Protein AF-A0A2D5GUI5-F1 (afdb_monomer_lite)

Structure (mmCIF, N/CA/C/O backbone):
data_AF-A0A2D5GUI5-F1
#
_entry.id   AF-A0A2D5GUI5-F1
#
loop_
_atom_site.group_PDB
_atom_site.id
_atom_site.type_symbol
_atom_site.label_atom_id
_atom_site.label_alt_id
_atom_site.label_comp_id
_atom_site.label_asym_id
_atom_site.label_entity_id
_atom_site.label_seq_id
_atom_site.pdbx_PDB_ins_code
_atom_site.Cartn_x
_atom_site.Cartn_y
_atom_site.Cartn_z
_atom_site.occupancy
_atom_site.B_iso_or_equiv
_atom_site.auth_seq_id
_atom_site.auth_comp_id
_atom_site.auth_asym_id
_atom_site.auth_atom_id
_atom_site.pdbx_PDB_model_num
ATOM 1 N N . MET A 1 1 ? 4.597 -4.203 26.216 1.00 52.44 1 MET A N 1
ATOM 2 C CA . MET A 1 1 ? 3.180 -3.924 26.540 1.00 52.44 1 MET A CA 1
ATOM 3 C C . MET A 1 1 ? 2.386 -3.960 25.239 1.00 52.44 1 MET A C 1
ATOM 5 O O . MET A 1 1 ? 2.671 -3.156 24.359 1.00 52.44 1 MET A O 1
ATOM 9 N N . GLY A 1 2 ? 1.516 -4.957 25.052 1.00 76.56 2 GLY A N 1
ATOM 10 C CA . GLY A 1 2 ? 0.740 -5.136 23.815 1.00 76.56 2 GLY A CA 1
ATOM 11 C C . GLY A 1 2 ? -0.468 -4.196 23.746 1.00 76.56 2 GLY A C 1
ATOM 12 O O . GLY A 1 2 ? -1.013 -3.824 24.780 1.00 76.56 2 GLY A O 1
ATOM 13 N N . LYS A 1 3 ? -0.869 -3.797 22.535 1.00 84.00 3 LYS A N 1
ATOM 14 C CA . LYS A 1 3 ? -2.085 -2.997 22.299 1.00 84.00 3 LYS A CA 1
ATOM 15 C C . LYS A 1 3 ? -3.323 -3.887 22.386 1.00 84.00 3 LYS A C 1
ATOM 17 O O . LYS A 1 3 ? -3.262 -5.028 21.930 1.00 84.00 3 LYS A O 1
ATOM 22 N N . ILE A 1 4 ? -4.439 -3.360 22.889 1.00 86.31 4 ILE A N 1
ATOM 23 C CA . ILE A 1 4 ? -5.726 -4.071 22.848 1.00 86.31 4 ILE A CA 1
ATOM 24 C C . ILE A 1 4 ? -6.243 -4.113 21.404 1.00 86.31 4 ILE A C 1
ATOM 26 O O . ILE A 1 4 ? -6.051 -3.157 20.641 1.00 86.31 4 ILE A O 1
ATOM 30 N N . THR A 1 5 ? -6.849 -5.224 20.984 1.00 84.06 5 THR A N 1
ATOM 31 C CA . THR A 1 5 ? -7.390 -5.317 19.622 1.00 84.06 5 THR A CA 1
ATOM 32 C C . THR A 1 5 ? -8.645 -4.451 19.483 1.00 84.06 5 THR A C 1
ATOM 34 O O . THR A 1 5 ? -9.323 -4.176 20.472 1.00 84.06 5 THR A O 1
ATOM 37 N N . VAL A 1 6 ? -8.987 -4.013 18.262 1.00 84.44 6 VAL A N 1
ATOM 38 C CA . VAL A 1 6 ? -10.242 -3.260 18.047 1.00 84.44 6 VAL A CA 1
ATOM 39 C C . VAL A 1 6 ? -11.451 -4.092 18.465 1.00 84.44 6 VAL A C 1
ATOM 41 O O . VAL A 1 6 ? -12.367 -3.570 19.085 1.00 84.44 6 VAL A O 1
ATOM 44 N N . LYS A 1 7 ? -11.422 -5.398 18.183 1.00 85.00 7 LYS A N 1
ATOM 45 C CA . LYS A 1 7 ? -12.513 -6.318 18.508 1.00 85.00 7 LYS A CA 1
ATOM 46 C C . LYS A 1 7 ? -12.757 -6.406 20.016 1.00 85.00 7 LYS A C 1
ATOM 48 O O . LYS A 1 7 ? -13.908 -6.384 20.443 1.00 85.00 7 LYS A O 1
ATOM 53 N N . ASP A 1 8 ? -11.691 -6.472 20.810 1.00 85.56 8 ASP A N 1
ATOM 54 C CA . ASP A 1 8 ? -11.806 -6.517 22.271 1.00 85.56 8 ASP A CA 1
ATOM 55 C C . ASP A 1 8 ? -12.300 -5.174 22.818 1.00 85.56 8 ASP A C 1
ATOM 57 O O . ASP A 1 8 ? -13.170 -5.138 23.683 1.00 85.56 8 ASP A O 1
ATOM 61 N N . ALA A 1 9 ? -11.810 -4.063 22.266 1.00 85.81 9 ALA A N 1
ATOM 62 C CA . ALA A 1 9 ? -12.228 -2.729 22.676 1.00 85.81 9 ALA A CA 1
ATOM 63 C C . ALA A 1 9 ? -13.716 -2.454 22.348 1.00 85.81 9 ALA A C 1
ATOM 65 O O . ALA A 1 9 ? -14.441 -1.932 23.190 1.00 85.81 9 ALA A O 1
ATOM 66 N N . GLU A 1 10 ? -14.201 -2.896 21.181 1.00 85.75 10 GLU A N 1
ATOM 67 C CA . GLU A 1 10 ? -15.628 -2.878 20.816 1.00 85.75 10 GLU A CA 1
ATOM 68 C C . GLU A 1 10 ? -16.471 -3.802 21.710 1.00 85.75 10 GLU A C 1
ATOM 70 O O . GLU A 1 10 ? -17.625 -3.497 22.011 1.00 85.75 10 GLU A O 1
ATOM 75 N N . SER A 1 11 ? -15.925 -4.945 22.143 1.00 88.62 11 SER A N 1
ATOM 76 C CA . SER A 1 11 ? -16.619 -5.846 23.071 1.00 88.62 11 SER A CA 1
ATOM 77 C C . SER A 1 11 ? -16.802 -5.204 24.445 1.00 88.62 11 SER A C 1
ATOM 79 O O . SER A 1 11 ? -17.868 -5.348 25.036 1.00 88.62 11 SER A O 1
ATOM 81 N N . LEU A 1 12 ? -15.786 -4.488 24.932 1.00 88.25 12 LEU A N 1
ATOM 82 C CA . LEU A 1 12 ? -15.827 -3.770 26.206 1.00 88.25 12 LEU A CA 1
ATOM 83 C C . LEU A 1 12 ? -16.761 -2.552 26.166 1.00 88.25 12 LEU A C 1
ATOM 85 O O . LEU A 1 12 ? -17.396 -2.227 27.169 1.00 88.25 12 LEU A O 1
ATOM 89 N N . GLU A 1 13 ? -16.866 -1.891 25.010 1.00 88.50 13 GLU A N 1
ATOM 90 C CA . GLU A 1 13 ? -17.868 -0.847 24.781 1.00 88.50 13 GLU A CA 1
ATOM 91 C C . GLU A 1 13 ? -19.284 -1.437 24.828 1.00 88.50 13 GLU A C 1
ATOM 93 O O . GLU A 1 13 ? -20.144 -0.956 25.564 1.00 88.50 13 GLU A O 1
ATOM 98 N N . LYS A 1 14 ? -19.524 -2.534 24.096 1.00 88.19 14 LYS A N 1
ATOM 99 C CA . LYS A 1 14 ? -20.830 -3.216 24.064 1.00 88.19 14 LYS A CA 1
ATOM 100 C C . LYS A 1 14 ? -21.243 -3.788 25.416 1.00 88.19 14 LYS A C 1
ATOM 102 O O . LYS A 1 14 ? -22.433 -3.833 25.707 1.00 88.19 14 LYS A O 1
ATOM 107 N N . SER A 1 15 ? -20.284 -4.215 26.235 1.00 87.81 15 SER A N 1
ATOM 108 C CA . SER A 1 15 ? -20.539 -4.671 27.602 1.00 87.81 15 SER A CA 1
ATOM 109 C C . SER A 1 15 ? -20.699 -3.523 28.606 1.00 87.81 15 SER A C 1
ATOM 111 O O . SER A 1 15 ? -20.849 -3.788 29.795 1.00 87.81 15 SER A O 1
ATOM 113 N N . GLY A 1 16 ? -20.629 -2.261 28.164 1.00 86.69 16 GLY A N 1
ATOM 114 C CA . GLY A 1 16 ? -20.789 -1.076 29.010 1.00 86.69 16 GLY A CA 1
ATOM 115 C C . GLY A 1 16 ? -19.616 -0.795 29.954 1.00 86.69 16 GLY A C 1
ATOM 116 O O . GLY A 1 16 ? -19.729 0.068 30.818 1.00 86.69 16 GLY A O 1
ATOM 117 N N . ILE A 1 17 ? -18.493 -1.507 29.802 1.00 88.06 17 ILE A N 1
ATOM 118 C CA . ILE A 1 17 ? -17.286 -1.329 30.627 1.00 88.06 17 ILE A CA 1
ATOM 119 C C . ILE A 1 17 ? -16.509 -0.090 30.167 1.00 88.06 17 ILE A C 1
ATOM 121 O O . ILE A 1 17 ? -15.915 0.618 30.977 1.00 88.06 17 ILE A O 1
ATOM 125 N N . LEU A 1 18 ? -16.520 0.178 28.859 1.00 86.25 18 LEU A N 1
ATOM 126 C CA . LEU A 1 18 ? -15.911 1.353 28.245 1.00 86.25 18 LEU A CA 1
ATOM 127 C C . LEU A 1 18 ? -16.991 2.262 27.656 1.00 86.25 18 LEU A C 1
ATOM 129 O O . LEU A 1 18 ? -17.884 1.806 26.946 1.00 86.25 18 LEU A O 1
ATOM 133 N N . SER A 1 19 ? -16.889 3.568 27.906 1.00 88.38 19 SER A N 1
ATOM 134 C CA . SER A 1 19 ? -17.681 4.554 27.171 1.00 88.38 19 SER A CA 1
ATOM 135 C C . SER A 1 19 ? -17.112 4.754 25.762 1.00 88.38 19 SER A C 1
ATOM 137 O O . SER A 1 19 ? -15.911 4.590 25.530 1.00 88.38 19 SER A O 1
ATOM 139 N N . LYS A 1 20 ? -17.957 5.196 24.822 1.00 85.00 20 LYS A N 1
ATOM 140 C CA . LYS A 1 20 ? -17.524 5.609 23.472 1.00 85.00 20 LYS A CA 1
ATOM 141 C C . LYS A 1 20 ? -16.403 6.647 23.507 1.00 85.00 20 LYS A C 1
ATOM 143 O O . LYS A 1 20 ? -15.422 6.524 22.782 1.00 85.00 20 LYS A O 1
ATOM 148 N N . THR A 1 21 ? -16.520 7.623 24.405 1.00 86.69 21 THR A N 1
ATOM 149 C CA . THR A 1 21 ? -15.517 8.680 24.592 1.00 86.69 21 THR A CA 1
ATOM 150 C C . THR A 1 21 ? -14.172 8.120 25.056 1.00 86.69 21 THR A C 1
ATOM 152 O O . THR A 1 21 ? -13.129 8.495 24.524 1.00 86.69 21 THR A O 1
ATOM 155 N N . ALA A 1 22 ? -14.177 7.164 25.991 1.00 86.81 22 ALA A N 1
ATOM 156 C CA . ALA A 1 22 ? -12.960 6.504 26.453 1.00 86.81 22 ALA A CA 1
ATOM 157 C C . ALA A 1 22 ? -12.323 5.655 25.343 1.00 86.81 22 ALA A C 1
ATOM 159 O O . ALA A 1 22 ? -11.103 5.664 25.182 1.00 86.81 22 ALA A O 1
ATOM 160 N N . LEU A 1 23 ? -13.135 4.963 24.537 1.00 85.44 23 LEU A N 1
ATOM 161 C CA . LEU A 1 23 ? -12.651 4.192 23.395 1.00 85.44 23 LEU A CA 1
ATOM 162 C C . LEU A 1 23 ? -11.940 5.086 22.365 1.00 85.44 23 LEU A C 1
ATOM 164 O O . LEU A 1 23 ? -10.841 4.749 21.919 1.00 85.44 23 LEU A O 1
ATOM 168 N N . GLU A 1 24 ? -12.524 6.235 22.022 1.00 85.62 24 GLU A N 1
ATOM 169 C CA . GLU A 1 24 ? -11.922 7.217 21.110 1.00 85.62 24 GLU A CA 1
ATOM 170 C C . GLU A 1 24 ? -10.595 7.765 21.651 1.00 85.62 24 GLU A C 1
ATOM 172 O O . GLU A 1 24 ? -9.590 7.801 20.934 1.00 85.62 24 GLU A O 1
ATOM 177 N N . GLU A 1 25 ? -10.532 8.115 22.938 1.00 88.00 25 GLU A N 1
ATOM 178 C CA . GLU A 1 25 ? -9.280 8.529 23.573 1.00 88.00 25 GLU A CA 1
ATOM 179 C C . GLU A 1 25 ? -8.209 7.436 23.533 1.00 88.00 25 GLU A C 1
ATOM 181 O O . GLU A 1 25 ? -7.040 7.718 23.257 1.00 88.00 25 GLU A O 1
ATOM 186 N N . MET A 1 26 ? -8.584 6.182 23.793 1.00 86.62 26 MET A N 1
ATOM 187 C CA . MET A 1 26 ? -7.658 5.051 23.744 1.00 86.62 26 MET A CA 1
ATOM 188 C C . MET A 1 26 ? -7.153 4.787 22.319 1.00 86.62 26 MET A C 1
ATOM 190 O O . MET A 1 26 ? -5.987 4.420 22.137 1.00 86.62 26 MET A O 1
ATOM 194 N N . GLN A 1 27 ? -7.986 5.002 21.298 1.00 85.00 27 GLN A N 1
ATOM 195 C CA . GLN A 1 27 ? -7.567 4.949 19.895 1.00 85.00 27 GLN A CA 1
ATOM 196 C C . GLN A 1 27 ? -6.589 6.084 19.558 1.00 85.00 27 GLN A C 1
ATOM 198 O O . GLN A 1 27 ? -5.547 5.830 18.942 1.00 85.00 27 GLN A O 1
ATOM 203 N N . ASN A 1 28 ? -6.867 7.308 20.018 1.00 84.81 28 ASN A N 1
ATOM 204 C CA . ASN A 1 28 ? -6.010 8.480 19.813 1.00 84.81 28 ASN A CA 1
ATOM 205 C C . ASN A 1 28 ? -4.652 8.337 20.512 1.00 84.81 28 ASN A C 1
ATOM 207 O O . ASN A 1 28 ? -3.614 8.628 19.919 1.00 84.81 28 ASN A O 1
ATOM 211 N N . LYS A 1 29 ? -4.641 7.792 21.734 1.00 87.69 29 LYS A N 1
ATOM 212 C CA . LYS A 1 29 ? -3.427 7.467 22.505 1.00 87.69 29 LYS A CA 1
ATOM 213 C C . LYS A 1 29 ? -2.674 6.249 21.946 1.00 87.69 29 LYS A C 1
ATOM 215 O O . 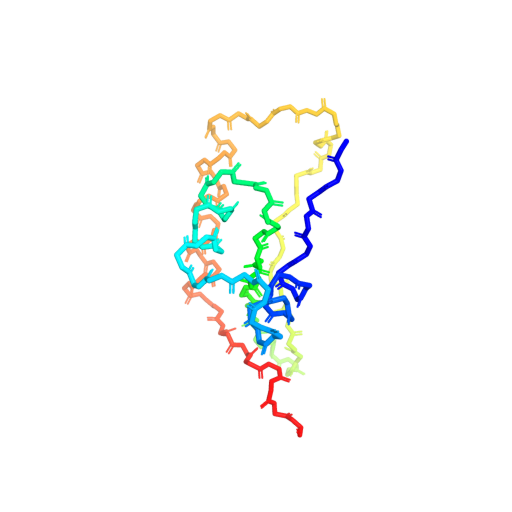LYS A 1 29 ? -1.611 5.893 22.447 1.00 87.69 29 LYS A O 1
ATOM 220 N N . GLY A 1 30 ? -3.202 5.592 20.908 1.00 83.19 30 GLY A N 1
ATOM 221 C CA . GLY A 1 30 ? -2.571 4.445 20.256 1.00 83.19 30 GLY A CA 1
ATOM 222 C C . GLY A 1 30 ? -2.538 3.174 21.109 1.00 83.19 30 GLY A C 1
ATOM 223 O O . GLY A 1 30 ? -1.741 2.278 20.806 1.00 83.19 30 GLY A O 1
ATOM 224 N N . LEU A 1 31 ? -3.387 3.109 22.142 1.00 85.94 31 LEU A N 1
ATOM 225 C CA . LEU A 1 31 ? -3.554 1.974 23.056 1.00 85.94 31 LEU A CA 1
ATOM 226 C C . LEU A 1 31 ? -4.392 0.858 22.421 1.00 85.94 31 LEU A C 1
ATOM 228 O O . LEU A 1 31 ? -4.162 -0.317 22.703 1.00 85.94 31 LEU A O 1
ATOM 232 N N . VAL A 1 32 ? -5.307 1.221 21.518 1.00 85.38 32 VAL A N 1
ATOM 233 C CA . VAL A 1 32 ? -6.058 0.283 20.673 1.00 85.38 32 VAL A CA 1
ATOM 234 C C . VAL A 1 32 ? -5.341 0.115 19.335 1.00 85.38 32 VAL A C 1
ATOM 236 O O . VAL A 1 32 ? -4.837 1.073 18.739 1.00 85.38 32 VAL A O 1
ATOM 239 N N . SER A 1 33 ? -5.271 -1.119 18.840 1.00 79.75 33 SER A N 1
ATOM 240 C CA . SER A 1 33 ? -4.817 -1.400 17.476 1.00 79.75 33 SER A CA 1
ATOM 241 C C . SER A 1 33 ? -5.674 -0.637 16.454 1.00 79.75 33 SER A C 1
ATOM 243 O O . SER A 1 33 ? -6.852 -0.413 16.690 1.00 79.75 33 SER A O 1
ATOM 245 N N . LYS A 1 34 ? -5.120 -0.236 15.306 1.00 75.88 34 LYS A N 1
ATOM 246 C CA . LYS A 1 34 ? -5.925 0.354 14.223 1.00 75.88 34 LYS A CA 1
ATOM 247 C C . LYS A 1 34 ? -6.392 -0.759 13.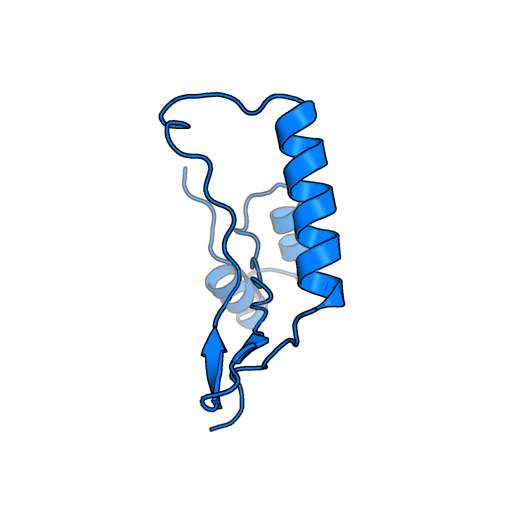292 1.00 75.88 34 LYS A C 1
ATOM 249 O O . LYS A 1 34 ? -5.549 -1.508 12.796 1.00 75.88 34 LYS A O 1
ATOM 254 N N . ASN A 1 35 ? -7.691 -0.829 13.003 1.00 67.00 35 ASN A N 1
ATOM 255 C CA . ASN A 1 35 ? -8.197 -1.674 11.922 1.00 67.00 35 ASN A CA 1
ATOM 256 C C . ASN A 1 35 ? -7.680 -1.116 10.593 1.00 67.00 35 ASN A C 1
ATOM 258 O O . ASN A 1 35 ? -8.165 -0.106 10.088 1.00 67.00 35 ASN A O 1
ATOM 262 N N . LYS A 1 36 ? -6.648 -1.751 10.036 1.00 61.75 36 LYS A N 1
ATOM 263 C CA . LYS A 1 36 ? -6.182 -1.443 8.686 1.00 61.75 36 LYS A CA 1
ATOM 264 C C . LYS A 1 36 ? -7.033 -2.234 7.704 1.00 61.75 36 LYS A C 1
ATOM 266 O O . LYS A 1 36 ? -6.785 -3.415 7.479 1.00 61.75 36 LYS A O 1
ATOM 271 N N . THR A 1 37 ? -8.024 -1.584 7.109 1.00 62.16 37 THR A N 1
ATOM 272 C CA . THR A 1 37 ? -8.707 -2.146 5.943 1.00 62.16 37 THR A CA 1
ATOM 273 C C . THR A 1 37 ? -7.789 -1.969 4.741 1.00 62.16 37 THR A C 1
ATOM 275 O O . THR A 1 37 ? -7.731 -0.896 4.144 1.00 62.16 37 THR A O 1
ATOM 278 N N . THR A 1 38 ? -7.019 -3.001 4.404 1.00 68.56 38 THR A N 1
ATOM 279 C CA . THR A 1 38 ? -6.234 -2.995 3.167 1.00 68.56 38 THR A CA 1
ATOM 280 C C . THR A 1 38 ? -7.191 -3.106 1.984 1.00 68.56 38 THR A C 1
ATOM 282 O O . THR A 1 38 ? -7.809 -4.150 1.772 1.00 68.56 38 THR A O 1
ATOM 285 N N . VAL A 1 39 ? -7.328 -2.025 1.216 1.00 80.12 39 VAL A N 1
ATOM 286 C CA . VAL A 1 39 ? -8.086 -2.028 -0.039 1.00 80.12 39 VAL A CA 1
ATOM 287 C C . VAL A 1 39 ? -7.290 -2.820 -1.072 1.00 80.12 39 VAL A C 1
ATOM 289 O O . VAL A 1 39 ? -6.252 -2.362 -1.544 1.00 80.12 39 VAL A O 1
ATOM 292 N N . ARG A 1 40 ? -7.774 -4.017 -1.412 1.00 87.44 40 ARG A N 1
ATOM 293 C CA . ARG A 1 40 ? -7.174 -4.855 -2.457 1.00 87.44 40 ARG A CA 1
ATOM 294 C C . ARG A 1 40 ? -7.666 -4.428 -3.833 1.00 87.44 40 ARG A C 1
ATOM 296 O O . ARG A 1 40 ? -8.853 -4.139 -4.017 1.00 87.44 40 ARG A O 1
ATOM 303 N N . ARG A 1 41 ? -6.746 -4.399 -4.791 1.00 91.12 41 ARG A N 1
ATOM 304 C CA . ARG A 1 41 ? -6.954 -3.857 -6.136 1.00 91.12 41 ARG A CA 1
ATOM 305 C C . ARG A 1 41 ? -6.548 -4.874 -7.191 1.00 91.12 41 ARG A C 1
ATOM 307 O O . ARG A 1 41 ? -5.495 -5.489 -7.078 1.00 91.12 41 ARG A O 1
ATOM 314 N N . PHE A 1 42 ? -7.387 -5.051 -8.208 1.00 94.25 42 PHE A N 1
ATOM 315 C CA . PHE A 1 42 ? -7.240 -6.129 -9.183 1.00 94.25 42 PHE A CA 1
ATOM 316 C C . PHE A 1 42 ? -7.369 -5.648 -10.628 1.00 94.25 42 PHE A C 1
ATOM 318 O O . PHE A 1 42 ? -8.157 -4.751 -10.933 1.00 94.25 42 PHE A O 1
ATOM 325 N N . ILE A 1 43 ? -6.637 -6.309 -11.521 1.00 94.56 43 ILE A N 1
ATOM 326 C CA . ILE A 1 43 ? -6.729 -6.174 -12.978 1.00 94.56 43 ILE A CA 1
ATOM 327 C C . ILE A 1 43 ? -7.173 -7.519 -13.548 1.00 94.56 43 ILE A C 1
ATOM 329 O O . ILE A 1 43 ? -6.717 -8.569 -13.089 1.00 94.56 43 ILE A O 1
ATOM 333 N N . LYS A 1 44 ? -8.073 -7.492 -14.535 1.00 95.06 44 LYS A N 1
ATOM 334 C CA . LYS A 1 44 ? -8.475 -8.688 -15.275 1.00 95.06 44 LYS A CA 1
ATOM 335 C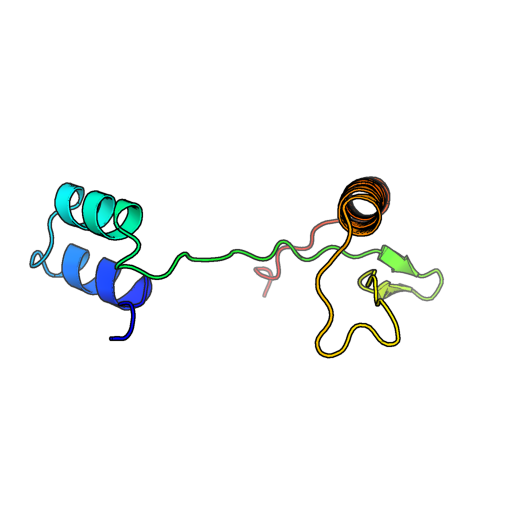 C . LYS A 1 44 ? -7.549 -8.875 -16.474 1.00 95.06 44 LYS A C 1
ATOM 337 O O . LYS A 1 44 ? -7.392 -7.961 -17.279 1.00 95.06 44 LYS A O 1
ATOM 342 N N . THR A 1 45 ? -6.926 -10.038 -16.579 1.00 94.31 45 THR A N 1
ATOM 343 C CA . THR A 1 45 ? -6.073 -10.409 -17.708 1.00 94.31 45 THR A CA 1
ATOM 344 C C . THR A 1 45 ? -6.919 -10.808 -18.921 1.00 94.31 45 THR A C 1
ATOM 346 O O . THR A 1 45 ? -8.116 -11.082 -18.796 1.00 94.31 45 THR A O 1
ATOM 349 N N . ALA A 1 46 ? -6.300 -10.866 -20.104 1.00 96.06 46 ALA A N 1
ATOM 350 C CA . ALA A 1 46 ? -6.976 -11.276 -21.338 1.00 96.06 46 ALA A CA 1
ATOM 351 C C . ALA A 1 46 ? -7.525 -12.716 -21.267 1.00 96.06 46 ALA A C 1
ATOM 353 O O . ALA A 1 46 ? -8.586 -12.995 -21.812 1.00 96.06 46 ALA A O 1
ATOM 354 N N . ASP A 1 47 ? -6.859 -13.606 -20.523 1.00 95.56 47 ASP A N 1
ATOM 355 C CA . ASP A 1 47 ? -7.316 -14.971 -20.223 1.00 95.56 47 ASP A CA 1
ATOM 356 C C . ASP A 1 47 ? -8.318 -15.037 -19.048 1.00 95.56 47 ASP A C 1
ATOM 358 O O . ASP A 1 47 ? -8.632 -16.110 -18.538 1.00 95.56 47 ASP A O 1
ATOM 362 N N . GLY A 1 48 ? -8.838 -13.889 -18.603 1.00 93.25 48 GLY A N 1
ATOM 363 C CA . GLY A 1 48 ? -9.940 -13.792 -17.647 1.00 93.25 48 GLY A CA 1
ATOM 364 C C . GLY A 1 48 ? -9.565 -13.970 -16.175 1.00 93.25 48 GLY A C 1
ATOM 365 O O . GLY A 1 48 ? -10.459 -13.956 -15.322 1.00 93.25 48 GLY A O 1
ATOM 366 N N . LYS A 1 49 ? -8.276 -14.096 -15.849 1.00 94.38 49 LYS A N 1
ATOM 367 C CA . LYS A 1 49 ? -7.783 -14.208 -14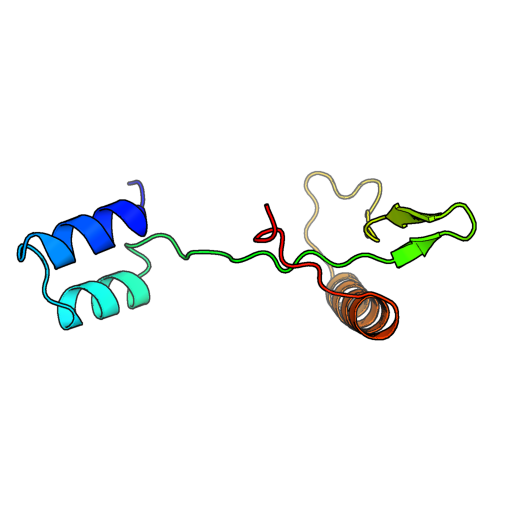.470 1.00 94.38 49 LYS A CA 1
ATOM 368 C C . LYS A 1 49 ? -7.714 -12.835 -13.808 1.00 94.38 49 LYS A C 1
ATOM 370 O O . LYS A 1 49 ? -7.521 -11.812 -14.457 1.00 94.38 49 LYS A O 1
ATOM 375 N N . TRP A 1 50 ? -7.871 -12.807 -12.489 1.00 93.19 50 TRP A N 1
ATOM 376 C CA . TRP A 1 50 ? -7.712 -11.588 -11.698 1.00 93.19 50 TRP A CA 1
ATOM 377 C C . TRP A 1 50 ? -6.347 -11.588 -11.028 1.00 93.19 50 TRP A C 1
ATOM 379 O O . TRP A 1 50 ? -6.024 -12.523 -10.298 1.00 93.19 50 TRP A O 1
ATOM 389 N N . VAL A 1 51 ? -5.574 -10.532 -11.251 1.00 93.31 51 VAL A N 1
ATOM 390 C CA . VAL A 1 51 ? -4.234 -10.360 -10.681 1.00 93.31 51 VAL A CA 1
ATOM 391 C C . VAL A 1 51 ? -4.158 -9.062 -9.885 1.00 93.31 51 VAL A C 1
ATOM 393 O O . VAL A 1 51 ? -4.837 -8.089 -10.208 1.00 93.31 51 VAL A O 1
ATOM 396 N N . GLU A 1 52 ? -3.345 -9.051 -8.832 1.00 93.12 52 GLU A N 1
ATOM 397 C CA . GLU A 1 52 ? -3.088 -7.877 -7.994 1.00 93.12 52 GLU A CA 1
ATOM 398 C C . GLU A 1 52 ? -1.691 -7.330 -8.323 1.00 93.12 52 GLU A C 1
ATOM 400 O O . GLU A 1 52 ? -0.713 -8.074 -8.213 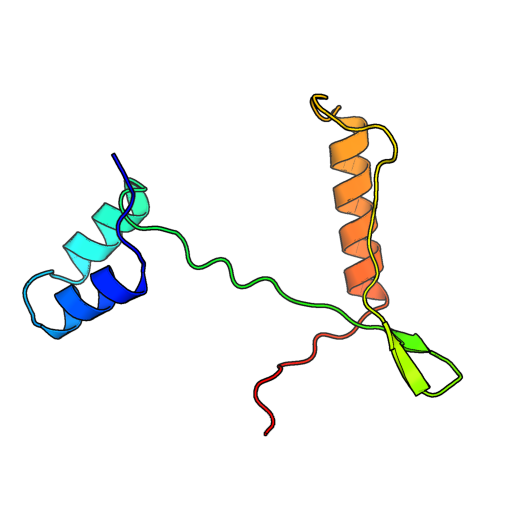1.00 93.12 52 GLU A O 1
ATOM 405 N N . PRO A 1 53 ? -1.564 -6.063 -8.758 1.00 93.56 53 PRO A N 1
ATOM 406 C CA . PRO A 1 53 ? -0.257 -5.461 -8.986 1.00 93.56 53 PRO A CA 1
ATOM 407 C C . PRO A 1 53 ? 0.547 -5.364 -7.687 1.00 93.56 53 PRO A C 1
ATOM 409 O O . PRO A 1 53 ? 0.061 -4.830 -6.688 1.00 93.56 53 PRO A O 1
ATOM 412 N N . GLN A 1 54 ? 1.813 -5.779 -7.719 1.00 93.38 54 GLN A N 1
ATOM 413 C CA . GLN A 1 54 ? 2.714 -5.689 -6.572 1.00 93.38 54 GLN A CA 1
ATOM 414 C C . GLN A 1 54 ? 4.017 -4.972 -6.933 1.00 93.38 54 GLN A C 1
ATOM 416 O O . GLN A 1 54 ? 4.724 -5.363 -7.860 1.00 93.38 54 GLN A O 1
ATOM 421 N N . LEU A 1 55 ? 4.370 -3.961 -6.138 1.00 93.62 55 LEU A N 1
ATOM 422 C CA . LEU A 1 55 ? 5.683 -3.330 -6.184 1.00 93.62 55 LEU A CA 1
ATOM 423 C C . LEU A 1 55 ? 6.639 -4.055 -5.233 1.00 93.62 55 LEU A C 1
ATOM 425 O O . LEU A 1 55 ? 6.354 -4.187 -4.042 1.00 93.62 55 LEU A O 1
ATOM 429 N N . TYR A 1 56 ? 7.787 -4.494 -5.748 1.00 94.00 56 TYR A N 1
ATOM 430 C CA . TYR A 1 56 ? 8.801 -5.200 -4.970 1.00 94.00 56 TYR A CA 1
ATOM 431 C C . TYR A 1 56 ? 10.195 -4.597 -5.185 1.00 94.00 56 TYR A C 1
ATOM 433 O O . TYR A 1 56 ? 10.732 -4.621 -6.291 1.00 94.00 56 TYR A O 1
ATOM 441 N N . PHE A 1 57 ? 10.797 -4.074 -4.113 1.00 94.38 57 PHE A N 1
ATOM 442 C CA . PHE A 1 57 ? 12.169 -3.561 -4.122 1.00 94.38 57 PHE A CA 1
ATOM 443 C C . PHE A 1 57 ? 13.152 -4.692 -3.802 1.00 94.38 57 PHE A C 1
ATOM 445 O O . PHE A 1 57 ? 13.402 -5.015 -2.641 1.00 94.38 57 PHE A O 1
ATOM 452 N N . ARG A 1 58 ? 13.716 -5.321 -4.837 1.00 94.56 58 ARG A N 1
ATOM 453 C CA . ARG A 1 58 ? 14.703 -6.395 -4.661 1.00 94.56 58 ARG A CA 1
ATOM 454 C C . ARG A 1 58 ? 15.933 -5.871 -3.908 1.00 94.56 58 ARG A C 1
ATOM 456 O O . ARG A 1 58 ? 16.512 -4.866 -4.303 1.00 94.56 58 ARG A O 1
ATOM 463 N N . GLY A 1 59 ? 16.338 -6.575 -2.849 1.00 94.06 59 GLY A N 1
ATOM 464 C CA . GLY A 1 59 ? 17.509 -6.216 -2.038 1.00 94.06 59 GLY A CA 1
ATOM 465 C C . GLY A 1 59 ? 17.239 -5.211 -0.914 1.00 94.06 59 GLY A C 1
ATOM 466 O O . GLY A 1 59 ? 18.176 -4.817 -0.234 1.00 94.06 59 GLY A O 1
ATOM 467 N N . SER A 1 60 ? 15.985 -4.829 -0.656 1.00 89.94 60 SER A N 1
ATOM 468 C CA . SER A 1 60 ? 15.641 -3.864 0.401 1.00 89.94 60 SER A CA 1
ATOM 469 C C . SER A 1 60 ? 15.645 -4.445 1.826 1.00 89.94 60 SER A C 1
ATOM 471 O O . SER A 1 60 ? 14.886 -3.984 2.684 1.00 89.94 60 SER A O 1
ATOM 473 N N . LYS A 1 61 ? 16.405 -5.517 2.079 1.00 91.94 61 LYS A N 1
ATOM 474 C CA . LYS A 1 61 ? 16.470 -6.142 3.405 1.00 91.94 61 LYS A CA 1
ATOM 475 C C . LYS A 1 61 ? 17.320 -5.260 4.320 1.00 91.94 61 LYS A C 1
ATOM 477 O O . LYS A 1 61 ? 18.418 -4.883 3.938 1.00 91.94 61 LYS A O 1
ATOM 482 N N . ASP A 1 62 ? 16.799 -4.941 5.504 1.00 93.00 62 ASP A N 1
ATOM 483 C CA . ASP A 1 62 ? 17.474 -4.126 6.527 1.00 93.00 62 ASP A CA 1
ATOM 484 C C . ASP A 1 62 ? 17.881 -2.716 6.047 1.00 93.00 62 ASP A C 1
ATOM 486 O O . ASP A 1 62 ? 18.799 -2.096 6.576 1.00 93.00 62 ASP A O 1
ATOM 490 N N . THR A 1 63 ? 17.167 -2.179 5.049 1.00 92.12 63 THR A N 1
ATOM 491 C CA . THR A 1 63 ? 17.406 -0.833 4.506 1.00 92.12 63 THR A CA 1
ATOM 492 C C . THR A 1 63 ? 16.285 0.142 4.850 1.00 92.12 63 THR A C 1
ATOM 494 O O . THR A 1 63 ? 15.105 -0.215 4.827 1.00 92.12 63 THR A O 1
ATOM 497 N N . THR A 1 64 ? 16.643 1.409 5.048 1.00 93.75 64 THR A N 1
ATOM 498 C CA . THR A 1 64 ? 15.689 2.519 5.164 1.00 93.75 64 THR A CA 1
ATOM 499 C C . THR A 1 64 ? 15.319 3.053 3.781 1.00 93.75 64 THR A C 1
ATOM 501 O O . THR A 1 64 ? 16.166 3.164 2.895 1.00 93.75 64 THR A O 1
ATOM 504 N N . LYS A 1 65 ? 14.046 3.405 3.577 1.00 93.06 65 LYS A N 1
ATOM 505 C CA . LYS A 1 65 ? 13.579 3.990 2.313 1.00 93.06 65 LYS A CA 1
ATOM 506 C C . LYS A 1 65 ? 14.174 5.384 2.116 1.00 93.06 65 LYS A C 1
ATOM 508 O O . LYS A 1 65 ? 14.197 6.188 3.041 1.00 93.06 65 LYS A O 1
ATOM 513 N N . SER A 1 66 ? 14.611 5.688 0.897 1.00 96.12 66 SER A N 1
ATOM 514 C CA . SER A 1 66 ? 14.964 7.059 0.516 1.00 96.12 66 SER A CA 1
ATOM 515 C C . SER A 1 66 ? 13.715 7.862 0.134 1.00 96.12 66 SER A C 1
ATOM 517 O O . SER A 1 66 ? 12.711 7.286 -0.289 1.00 96.12 66 SER A O 1
ATOM 519 N N . LYS A 1 67 ? 13.796 9.201 0.169 1.00 97.38 67 LYS A N 1
ATOM 520 C CA . LYS A 1 67 ? 12.715 10.092 -0.308 1.00 97.38 67 LYS A CA 1
ATOM 521 C C . LYS A 1 67 ? 12.253 9.746 -1.728 1.00 97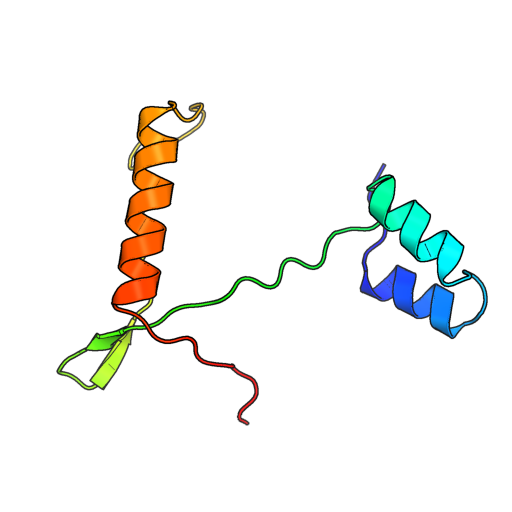.38 67 LYS A C 1
ATOM 523 O O . LYS A 1 67 ? 11.068 9.773 -2.032 1.00 97.38 67 LYS A O 1
ATOM 528 N N . ARG A 1 68 ? 13.186 9.348 -2.600 1.00 96.62 68 ARG A N 1
ATOM 529 C CA . ARG A 1 68 ? 12.870 8.941 -3.976 1.00 96.62 68 ARG A CA 1
ATOM 530 C C . ARG A 1 68 ? 12.073 7.635 -4.029 1.00 96.62 68 ARG A C 1
ATOM 532 O O . ARG A 1 68 ? 11.193 7.509 -4.875 1.00 96.62 68 ARG A O 1
ATOM 539 N N . MET A 1 69 ? 12.346 6.683 -3.133 1.00 95.69 69 MET A N 1
ATOM 540 C CA . MET A 1 69 ? 11.534 5.466 -3.014 1.00 95.69 69 MET A CA 1
ATOM 541 C C . MET A 1 69 ? 10.116 5.790 -2.544 1.00 95.69 69 MET A C 1
ATOM 543 O O . MET A 1 69 ? 9.166 5.201 -3.045 1.00 95.69 69 MET A O 1
ATOM 547 N N . GLU A 1 70 ? 9.956 6.733 -1.616 1.00 95.69 70 GLU A N 1
ATOM 548 C CA . GLU A 1 70 ? 8.637 7.184 -1.151 1.00 95.69 70 GLU A CA 1
ATOM 549 C C . GLU A 1 70 ? 7.832 7.848 -2.274 1.00 95.69 70 GLU A C 1
ATOM 551 O O . GLU A 1 70 ? 6.663 7.505 -2.481 1.00 95.69 70 GLU A O 1
ATOM 556 N N . SER A 1 71 ? 8.467 8.728 -3.055 1.00 96.69 71 SER A N 1
ATOM 557 C CA . SER A 1 71 ? 7.858 9.306 -4.259 1.00 96.69 71 SER A CA 1
ATOM 558 C C . SER A 1 71 ? 7.454 8.220 -5.257 1.00 96.69 71 SER A C 1
ATOM 560 O O . SER A 1 71 ? 6.314 8.198 -5.709 1.00 96.69 71 SER A O 1
ATOM 562 N N . PHE A 1 72 ? 8.340 7.255 -5.526 1.00 97.38 72 PHE A N 1
ATOM 563 C CA . PHE A 1 72 ? 8.049 6.154 -6.445 1.00 97.38 72 PHE A CA 1
ATOM 564 C C . PHE A 1 72 ? 6.864 5.297 -5.979 1.00 97.38 72 PHE A C 1
ATOM 566 O O . PHE A 1 72 ? 5.996 4.959 -6.779 1.00 97.38 72 PHE A O 1
ATOM 573 N N . ILE A 1 73 ? 6.791 4.966 -4.685 1.00 95.44 73 ILE A N 1
ATOM 574 C CA . ILE A 1 73 ? 5.650 4.241 -4.104 1.00 95.44 73 ILE A CA 1
ATOM 575 C C . ILE A 1 73 ? 4.356 5.037 -4.307 1.00 95.44 73 ILE A C 1
ATOM 577 O O . ILE A 1 73 ? 3.329 4.462 -4.663 1.00 95.44 73 ILE A O 1
ATOM 581 N N . THR A 1 74 ? 4.403 6.352 -4.096 1.00 96.50 74 THR A N 1
ATOM 582 C CA . THR A 1 74 ? 3.239 7.233 -4.254 1.00 96.50 74 THR A CA 1
ATOM 583 C C . THR A 1 74 ? 2.730 7.224 -5.692 1.00 96.50 74 THR A C 1
ATOM 585 O O . THR A 1 74 ? 1.534 7.047 -5.921 1.00 96.50 74 THR A O 1
ATOM 588 N N . ASP A 1 75 ? 3.624 7.357 -6.667 1.00 97.12 75 ASP A N 1
ATOM 589 C CA . ASP A 1 75 ? 3.240 7.366 -8.078 1.00 97.12 75 ASP A CA 1
ATOM 590 C C . ASP A 1 75 ? 2.799 5.984 -8.566 1.00 97.12 75 ASP A C 1
ATOM 592 O O . ASP A 1 75 ? 1.806 5.875 -9.287 1.00 97.12 75 ASP A O 1
ATOM 596 N N . TYR A 1 76 ? 3.446 4.914 -8.095 1.00 96.25 76 TYR A N 1
ATOM 597 C CA . TYR A 1 76 ? 2.979 3.547 -8.315 1.00 96.25 76 TYR A CA 1
ATOM 598 C C . TYR A 1 76 ? 1.542 3.360 -7.812 1.00 96.25 76 TYR A C 1
ATOM 600 O O . TYR A 1 76 ? 0.700 2.846 -8.544 1.00 96.25 76 TYR A O 1
ATOM 608 N N . ASN A 1 77 ? 1.222 3.833 -6.603 1.00 93.06 77 ASN A N 1
ATOM 609 C CA . ASN A 1 77 ? -0.128 3.718 -6.051 1.00 93.06 77 ASN A CA 1
ATOM 610 C C . ASN A 1 77 ? -1.171 4.455 -6.903 1.00 93.06 77 ASN A C 1
ATOM 612 O O . ASN A 1 77 ? -2.246 3.902 -7.131 1.00 93.06 77 ASN A O 1
ATOM 616 N N . LYS A 1 78 ? -0.847 5.641 -7.439 1.00 96.06 78 LYS A N 1
ATOM 617 C CA . LYS A 1 78 ? -1.727 6.362 -8.380 1.00 96.06 78 LYS A CA 1
ATOM 618 C C . LYS A 1 78 ? -1.973 5.559 -9.660 1.00 96.06 78 LYS A C 1
ATOM 620 O O . LYS A 1 78 ? -3.090 5.534 -10.169 1.00 96.06 78 LYS A O 1
ATOM 625 N N . LEU A 1 79 ? -0.945 4.889 -10.189 1.00 95.69 79 LEU A N 1
ATOM 626 C CA . LEU A 1 79 ? -1.082 4.034 -11.373 1.00 95.69 79 LEU A CA 1
ATOM 627 C C . LEU A 1 79 ? -1.950 2.809 -11.084 1.00 95.69 79 LEU A C 1
ATOM 629 O O . LEU A 1 79 ? -2.842 2.495 -11.870 1.00 95.69 79 LEU A O 1
ATOM 633 N N . VAL A 1 80 ? -1.726 2.147 -9.947 1.00 94.62 80 VAL A N 1
ATOM 634 C CA . VAL A 1 80 ? -2.568 1.033 -9.500 1.00 94.62 80 VAL A CA 1
ATOM 635 C C . VAL A 1 80 ? -4.014 1.507 -9.389 1.00 94.62 80 VAL A C 1
ATOM 637 O O . VAL A 1 80 ? -4.896 0.883 -9.962 1.00 94.62 80 VAL A O 1
ATOM 640 N N . GLU A 1 81 ? -4.275 2.638 -8.741 1.00 93.06 81 GLU A N 1
ATOM 641 C CA . GLU A 1 81 ? -5.620 3.219 -8.640 1.00 93.06 81 GLU A CA 1
ATOM 642 C C . GLU A 1 81 ? -6.273 3.484 -9.992 1.00 93.06 81 GLU A C 1
ATOM 644 O O . GLU A 1 81 ? -7.446 3.172 -10.171 1.00 93.06 81 GLU A O 1
ATOM 649 N N . LYS A 1 82 ? -5.507 4.001 -10.953 1.00 95.31 82 LYS A N 1
ATOM 650 C CA . LYS A 1 82 ? -6.003 4.316 -12.292 1.00 95.31 82 LYS A CA 1
ATOM 651 C C . LYS A 1 82 ? -6.389 3.075 -13.104 1.00 95.31 82 LYS A C 1
ATOM 653 O O . LYS A 1 82 ? -7.353 3.131 -13.860 1.00 95.31 82 LYS A O 1
ATOM 658 N N . TYR A 1 83 ? -5.622 1.990 -13.001 1.00 94.94 83 TYR A N 1
ATOM 659 C CA . TYR A 1 83 ? -5.758 0.830 -13.896 1.00 94.94 83 TYR A CA 1
ATOM 660 C C . TYR A 1 83 ? -6.401 -0.402 -13.253 1.00 94.94 83 TYR A C 1
ATOM 662 O O . TYR A 1 83 ? -6.564 -1.423 -13.918 1.00 94.94 83 TYR A O 1
ATOM 670 N N . THR A 1 84 ? -6.756 -0.341 -11.971 1.00 94.00 84 THR A N 1
ATOM 671 C CA . THR A 1 84 ? -7.330 -1.480 -11.243 1.00 94.00 84 THR A CA 1
ATOM 672 C C . THR A 1 84 ? -8.740 -1.197 -10.754 1.00 94.00 84 THR A C 1
ATOM 674 O O . THR A 1 84 ? -9.214 -0.067 -10.725 1.00 94.00 84 THR A O 1
ATOM 677 N N . THR A 1 85 ? -9.409 -2.259 -10.324 1.00 92.25 85 THR A N 1
ATOM 678 C CA . THR A 1 85 ? -10.727 -2.205 -9.697 1.00 92.25 85 THR A CA 1
ATOM 679 C C . THR A 1 85 ? -10.652 -2.765 -8.284 1.00 92.25 85 THR A C 1
ATOM 681 O O . THR A 1 85 ? -9.875 -3.682 -7.998 1.00 92.25 85 THR A O 1
ATOM 684 N N . THR A 1 86 ? -11.454 -2.220 -7.374 1.00 88.81 86 THR A N 1
ATOM 685 C CA . THR A 1 86 ? -11.637 -2.802 -6.045 1.00 88.81 86 THR A CA 1
ATOM 686 C C . THR A 1 86 ? -12.688 -3.902 -6.130 1.00 88.81 86 THR A C 1
ATOM 688 O O . THR A 1 86 ? -13.732 -3.749 -6.763 1.00 88.81 86 THR A O 1
ATOM 691 N N . ARG A 1 87 ? -12.418 -5.046 -5.499 1.00 74.69 87 ARG A N 1
ATOM 692 C CA . ARG A 1 87 ? -13.403 -6.124 -5.360 1.00 74.69 87 ARG A CA 1
ATOM 693 C C . ARG A 1 87 ? -13.705 -6.297 -3.884 1.00 74.69 87 ARG A C 1
ATOM 695 O O . ARG A 1 87 ? -12.837 -6.712 -3.119 1.00 74.69 87 ARG A O 1
ATOM 702 N N . ASN A 1 88 ? -14.934 -5.993 -3.479 1.00 63.00 88 ASN A N 1
ATOM 703 C CA . ASN A 1 88 ? -15.399 -6.342 -2.144 1.00 63.00 88 ASN A CA 1
ATOM 704 C C . ASN A 1 88 ? -15.530 -7.866 -2.076 1.00 63.00 88 ASN A C 1
ATOM 706 O O . ASN A 1 88 ? -16.368 -8.440 -2.763 1.00 63.00 88 ASN A O 1
ATOM 710 N N . SER A 1 89 ? -14.740 -8.538 -1.234 1.00 53.22 89 SER A N 1
ATOM 711 C CA . SER A 1 89 ? -14.873 -9.991 -1.035 1.00 53.22 89 SER A CA 1
ATOM 712 C C . SER A 1 89 ? -16.109 -10.383 -0.203 1.00 53.22 89 SER A C 1
ATOM 714 O O . SER A 1 89 ? -16.184 -11.508 0.280 1.00 53.22 89 SER A O 1
ATOM 716 N N . LYS A 1 90 ? -17.076 -9.470 -0.019 1.00 45.06 90 LYS A N 1
ATOM 717 C CA . LYS A 1 90 ? -18.380 -9.715 0.622 1.00 45.06 90 LYS A CA 1
ATOM 718 C C . LYS A 1 90 ? -19.467 -10.035 -0.414 1.00 45.06 90 LYS A C 1
ATOM 720 O O . LYS A 1 90 ? -20.539 -9.443 -0.396 1.00 45.06 90 LYS A O 1
ATOM 725 N N . GLN A 1 91 ? -19.173 -10.942 -1.336 1.00 39.97 91 GLN A N 1
ATOM 726 C CA . GLN A 1 91 ? -20.192 -11.616 -2.139 1.00 39.97 91 GLN A CA 1
ATOM 727 C C . GLN A 1 91 ? -19.879 -13.111 -2.133 1.00 39.97 91 GLN A C 1
ATOM 729 O O . GLN A 1 91 ? -19.190 -13.633 -3.009 1.00 39.97 91 GLN A O 1
ATOM 734 N N . LYS A 1 92 ? -20.340 -13.761 -1.070 1.00 29.39 92 LYS A N 1
ATOM 735 C CA . LYS A 1 92 ? -20.825 -15.134 -1.068 1.00 29.39 92 LYS A CA 1
ATOM 736 C C . LYS A 1 92 ? -22.037 -15.167 -0.157 1.00 29.39 92 LYS A C 1
ATOM 738 O O . LYS A 1 92 ? -21.953 -14.507 0.903 1.00 29.39 92 LYS A O 1
#

pLDDT: mean 86.34, std 12.91, range [29.39, 97.38]

Radius of gyration: 19.22 Å; chains: 1; bounding box: 38×25×52 Å

Secondary structure (DSSP, 8-state):
-PPBPHHHHHHHHHTTSS-HHHHHHHHHTT-BPP------EEEE-TTS-EE------TT-TT-PPPHHHHHHHHHHHHHHHHH-EE--S---

Foldseek 3Di:
DDAAEPVVLVVCCVVVVDPPVRSVVCVVVVSYPDPDPPFFWWAQDPVGDTDGDDDDDPPCPPHDDDPVNVVVVVVVVVVSVVRTDTDDPPDD

Sequence (92 aa):
MGKITVKDAESLEKSGILSKTALEEMQNKGLVSKNKTTVRRFIKTADGKWVEPQLYFRGSKDTTKSKRMESFITDYNKLVEKYTTTRNSKQK